Protein AF-A0A3C0S5M2-F1 (afdb_monomer)

Sequence (130 aa):
NWQNYKLGFEFAFPLFIRAERGKLKEVRIKQDQLRFEQVATERNIYNDVVKKYNDLNAYSKQIELQSINISNQELLLKGELNKFELGESTLFVVNSRENKLIEMRIKQEKLFTDYRKALAELYYKAGTKF

Mean predicted aligned error: 8.75 Å

Nearest PDB structures (foldseek):
  4tko-assembly1_B  TM=6.651E-01  e=6.496E-01  Aquifex aeolicus VF5
  5c22-assembly3_C  TM=6.963E-01  e=1.790E+00  Escherichia coli
  5nen-assembly1_B  TM=6.656E-01  e=2.306E+00  Serratia marcescens
  5c22-assembly4_D  TM=6.510E-01  e=2.164E+00  Escherichia coli
  5c21-assembly1_A  TM=6.981E-01  e=3.827E+00  Escherichia coli

Foldseek 3Di:
DDDDDDDDDDDDDDPDCPVVVVVVVVVVVVVVVVVVVVVVVVVVLVVVLVVLVVVLVVLVVVLVVLVVVLVVLVVVLVVQVVCVVVVNHDPVVSVVSVVVSVVSVVVSVVSVVVSVVSVVVSCVSVVHDD

Structure (mmCIF, N/CA/C/O backbone):
data_AF-A0A3C0S5M2-F1
#
_entry.id   AF-A0A3C0S5M2-F1
#
loop_
_atom_site.group_PDB
_atom_site.id
_atom_site.type_symbol
_atom_site.label_atom_id
_atom_site.label_alt_id
_atom_site.label_comp_id
_atom_site.label_asym_id
_atom_site.label_entity_id
_atom_site.label_seq_id
_atom_site.pdbx_PDB_ins_code
_atom_site.Cartn_x
_atom_site.Cartn_y
_atom_site.Cartn_z
_atom_site.occupancy
_atom_site.B_iso_or_equiv
_atom_site.auth_seq_id
_atom_site.auth_comp_id
_atom_site.auth_asym_id
_atom_site.auth_atom_id
_atom_site.pdbx_PDB_model_num
ATOM 1 N N . ASN A 1 1 ? 26.621 35.606 -79.011 1.00 42.66 1 ASN A N 1
ATOM 2 C CA . ASN A 1 1 ? 26.504 35.240 -77.582 1.00 42.66 1 ASN A CA 1
ATOM 3 C C . ASN A 1 1 ? 26.485 33.732 -77.431 1.00 42.66 1 ASN A C 1
ATOM 5 O O . ASN A 1 1 ? 25.432 33.137 -77.601 1.00 42.66 1 ASN A O 1
ATOM 9 N N . TRP A 1 2 ? 27.639 33.109 -77.187 1.00 45.56 2 TRP A N 1
ATOM 10 C CA . TRP A 1 2 ? 27.726 31.672 -76.903 1.00 45.56 2 TRP A CA 1
ATOM 11 C C . TRP A 1 2 ? 27.803 31.473 -75.387 1.00 45.56 2 TRP A C 1
ATOM 13 O O . TRP A 1 2 ? 28.645 32.068 -74.719 1.00 45.56 2 TRP A O 1
ATOM 23 N N . GLN A 1 3 ? 26.856 30.705 -74.852 1.00 58.25 3 GLN A N 1
ATOM 24 C CA . GLN A 1 3 ? 26.730 30.389 -73.432 1.00 58.25 3 GLN A CA 1
ATOM 25 C C . GLN A 1 3 ? 27.716 29.277 -73.058 1.00 58.25 3 GLN A C 1
ATOM 27 O O . GLN A 1 3 ? 27.640 28.173 -73.588 1.00 58.25 3 GLN A O 1
ATOM 32 N N . ASN A 1 4 ? 28.613 29.561 -72.115 1.00 55.12 4 ASN A N 1
ATOM 33 C CA . ASN A 1 4 ? 29.467 28.558 -71.486 1.00 55.12 4 ASN A CA 1
ATOM 34 C C . ASN A 1 4 ? 28.726 27.940 -70.296 1.00 55.12 4 ASN A C 1
ATOM 36 O O . ASN A 1 4 ? 28.581 28.589 -69.263 1.00 55.12 4 ASN A O 1
ATOM 40 N N . TYR A 1 5 ? 28.293 26.687 -70.424 1.00 62.97 5 TYR A N 1
ATOM 41 C CA . TYR A 1 5 ? 27.826 25.888 -69.292 1.00 62.97 5 TYR A CA 1
ATOM 42 C C . TYR A 1 5 ? 28.847 24.795 -68.991 1.00 62.97 5 TYR A 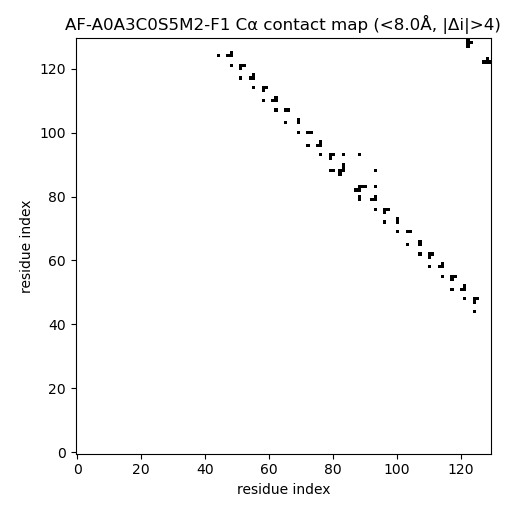C 1
ATOM 44 O O . TYR A 1 5 ? 29.158 23.970 -69.848 1.00 62.97 5 TYR A O 1
ATOM 52 N N . LYS A 1 6 ? 29.373 24.796 -67.764 1.00 64.00 6 LYS A N 1
ATOM 53 C CA . LYS A 1 6 ? 30.295 23.775 -67.268 1.00 64.00 6 LYS A CA 1
ATOM 54 C C . LYS A 1 6 ? 29.614 23.037 -66.121 1.00 64.00 6 LYS A C 1
ATOM 56 O O . LYS A 1 6 ? 29.450 23.588 -65.039 1.00 64.00 6 LYS A O 1
ATOM 61 N N . LEU A 1 7 ? 29.201 21.803 -66.384 1.00 67.00 7 LEU A N 1
ATOM 62 C CA . LEU A 1 7 ? 28.735 20.856 -65.375 1.00 67.00 7 LEU A CA 1
ATOM 63 C C . LEU A 1 7 ? 29.908 19.940 -65.018 1.00 67.00 7 LEU A C 1
ATOM 65 O O . LEU A 1 7 ? 30.517 19.342 -65.903 1.00 67.00 7 LEU A O 1
ATOM 69 N N . GLY A 1 8 ? 30.246 19.872 -63.733 1.00 73.75 8 GLY A N 1
ATOM 70 C CA . GLY A 1 8 ? 31.240 18.952 -63.184 1.00 73.75 8 GLY A CA 1
ATOM 71 C C . GLY A 1 8 ? 30.580 18.013 -62.179 1.00 73.75 8 GLY A C 1
ATOM 72 O O . GLY A 1 8 ? 29.707 18.441 -61.428 1.00 73.75 8 GLY A O 1
ATOM 73 N N . PHE A 1 9 ? 30.986 16.745 -62.178 1.00 75.12 9 PHE A N 1
ATOM 74 C CA . PHE A 1 9 ? 30.589 15.754 -61.179 1.00 75.12 9 PHE A CA 1
ATOM 75 C C . PHE A 1 9 ? 31.837 15.330 -60.404 1.00 75.12 9 PHE A C 1
ATOM 77 O O . PHE A 1 9 ? 32.825 14.919 -61.012 1.00 75.12 9 PHE A O 1
ATOM 84 N N . GLU A 1 10 ? 31.799 15.438 -59.078 1.00 74.69 10 GLU A N 1
ATOM 85 C CA . GLU A 1 10 ? 32.869 14.969 -58.197 1.00 74.69 10 GLU A CA 1
ATOM 86 C C . GLU A 1 10 ? 32.449 13.650 -57.544 1.00 74.69 10 GLU A C 1
ATOM 88 O O . GLU A 1 10 ? 31.407 13.559 -56.895 1.00 74.69 10 GLU A O 1
ATOM 93 N N . PHE A 1 11 ? 33.268 12.614 -57.728 1.00 72.56 11 PHE A N 1
ATOM 94 C CA . PHE A 1 11 ? 33.076 11.298 -57.128 1.00 72.56 11 PHE A CA 1
ATOM 95 C C . PHE A 1 11 ? 34.186 11.037 -56.111 1.00 72.56 11 PHE A C 1
ATOM 97 O O . PHE A 1 11 ? 35.365 11.030 -56.461 1.00 72.56 11 PHE A O 1
ATOM 104 N N . ALA A 1 12 ? 33.807 10.787 -54.859 1.00 76.50 12 ALA A N 1
ATOM 105 C CA . ALA A 1 12 ? 34.728 10.425 -53.791 1.00 76.50 12 ALA A CA 1
ATOM 106 C C . ALA A 1 12 ? 34.363 9.043 -53.235 1.00 76.50 12 ALA A C 1
ATOM 108 O O . ALA A 1 12 ? 33.257 8.840 -52.733 1.00 76.50 12 ALA A O 1
ATOM 109 N N . PHE A 1 13 ? 35.305 8.099 -53.297 1.00 75.19 13 PHE A N 1
ATOM 110 C CA . PHE A 1 13 ? 35.167 6.772 -52.700 1.00 75.19 13 PHE A CA 1
ATOM 111 C C . PHE A 1 13 ? 36.356 6.483 -51.774 1.00 75.19 13 PHE A C 1
ATOM 113 O O . PHE A 1 13 ? 37.504 6.529 -52.221 1.00 75.19 13 PHE A O 1
ATOM 120 N N . PRO A 1 14 ? 36.125 6.189 -50.485 1.00 72.62 14 PRO A N 1
ATOM 121 C CA . PRO A 1 14 ? 37.209 5.912 -49.555 1.00 72.62 14 PRO A CA 1
ATOM 122 C C . PRO A 1 14 ? 37.808 4.520 -49.806 1.00 72.62 14 PRO A C 1
ATOM 124 O O . PRO A 1 14 ? 37.108 3.511 -49.777 1.00 72.62 14 PRO A O 1
ATOM 127 N N . LEU A 1 15 ? 39.133 4.450 -49.972 1.00 70.31 1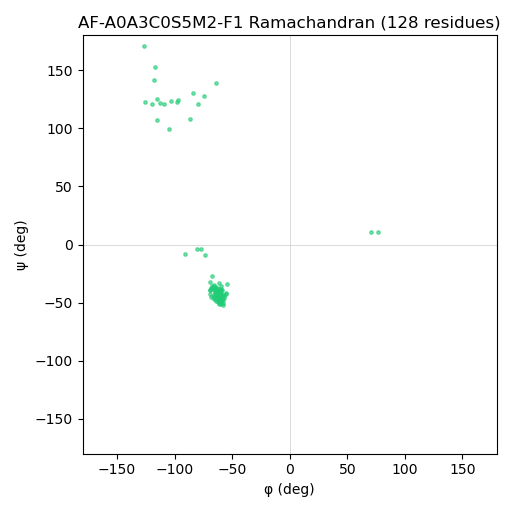5 LEU A N 1
ATOM 128 C CA . LEU A 1 15 ? 39.864 3.186 -50.160 1.00 70.31 15 LEU A CA 1
ATOM 129 C C . LEU A 1 15 ? 39.850 2.291 -48.903 1.00 70.31 15 LEU A C 1
ATOM 131 O O . LEU A 1 15 ? 39.908 1.067 -49.005 1.00 70.31 15 LEU A O 1
ATOM 135 N N . PHE A 1 16 ? 39.733 2.882 -47.707 1.00 77.31 16 PHE A N 1
ATOM 136 C CA . PHE A 1 16 ? 39.683 2.149 -46.438 1.00 77.31 16 PHE A CA 1
ATOM 137 C C . PHE A 1 16 ? 38.269 2.110 -45.851 1.00 77.31 16 PHE A C 1
ATOM 139 O O . PHE A 1 16 ? 37.841 3.002 -45.125 1.00 77.31 16 PHE A O 1
ATOM 146 N N . ILE A 1 17 ? 37.571 0.998 -46.061 1.00 79.62 17 ILE A N 1
ATOM 147 C CA . ILE A 1 17 ? 36.210 0.769 -45.544 1.00 79.62 17 ILE A CA 1
ATOM 148 C C . ILE A 1 17 ? 36.149 0.413 -44.045 1.00 79.62 17 ILE A C 1
ATOM 150 O O . ILE A 1 17 ? 35.063 0.243 -43.492 1.00 79.62 17 ILE A O 1
ATOM 154 N N . ARG A 1 18 ? 37.294 0.255 -43.361 1.00 85.62 18 ARG A N 1
ATOM 155 C CA . ARG A 1 18 ? 37.340 -0.219 -41.961 1.00 85.62 18 ARG A CA 1
ATOM 156 C C . ARG A 1 18 ? 36.685 0.748 -40.970 1.00 85.62 18 ARG A C 1
ATOM 158 O O . ARG A 1 18 ? 36.040 0.290 -40.033 1.00 85.62 18 ARG A O 1
ATOM 165 N N . ALA A 1 19 ? 36.824 2.057 -41.189 1.00 83.88 19 ALA A N 1
ATOM 166 C CA . ALA A 1 19 ? 36.219 3.079 -40.337 1.00 83.88 19 ALA A CA 1
ATOM 167 C C . ALA A 1 19 ? 34.689 3.077 -40.475 1.00 83.88 19 ALA A C 1
ATOM 169 O O . ALA A 1 19 ? 33.981 3.030 -39.473 1.00 83.88 19 ALA A O 1
ATOM 170 N N . GLU A 1 20 ? 34.184 3.010 -41.709 1.00 85.00 20 GLU A N 1
ATOM 171 C CA . GLU A 1 20 ? 32.744 2.945 -41.987 1.00 85.00 20 GLU A CA 1
ATOM 172 C C . GLU A 1 20 ? 32.113 1.637 -41.482 1.00 85.00 20 GLU A C 1
ATOM 174 O O . GLU A 1 20 ? 31.024 1.652 -40.913 1.00 85.00 20 GLU A O 1
ATOM 179 N N . ARG A 1 21 ? 32.825 0.502 -41.565 1.00 88.50 21 ARG A N 1
ATOM 180 C CA . ARG A 1 21 ? 32.390 -0.760 -40.933 1.00 88.50 21 ARG A CA 1
ATOM 181 C C . ARG A 1 21 ? 32.336 -0.664 -39.405 1.00 88.50 21 ARG A C 1
ATOM 183 O O . ARG A 1 21 ? 31.424 -1.223 -38.799 1.00 88.50 21 ARG A O 1
ATOM 190 N N . GLY A 1 22 ? 33.293 0.034 -38.789 1.00 90.06 22 GLY A N 1
ATOM 191 C CA . GLY A 1 22 ? 33.298 0.315 -37.351 1.00 90.06 22 GLY A CA 1
ATOM 192 C C . GLY A 1 22 ? 32.091 1.152 -36.928 1.00 90.06 22 GLY A C 1
ATOM 193 O O . GLY A 1 22 ? 31.350 0.736 -36.039 1.00 90.06 22 GLY A O 1
ATOM 194 N N . LYS A 1 23 ? 31.834 2.260 -37.635 1.00 90.50 23 LYS A N 1
ATOM 195 C CA . LYS A 1 23 ? 30.656 3.117 -37.420 1.00 90.50 23 LYS A CA 1
ATOM 196 C C . LYS A 1 23 ? 29.346 2.349 -37.593 1.00 90.50 23 LYS A C 1
ATOM 198 O O . LYS A 1 23 ? 28.461 2.452 -36.753 1.00 90.50 23 LYS A O 1
ATOM 203 N N . LEU A 1 24 ? 29.226 1.524 -38.637 1.00 92.19 24 LEU A N 1
ATOM 204 C CA . LEU A 1 24 ? 28.034 0.698 -38.852 1.00 92.19 24 LEU A CA 1
ATOM 205 C C . LEU A 1 24 ? 27.800 -0.283 -37.693 1.00 92.19 24 LEU A C 1
ATOM 207 O O . LEU A 1 24 ? 26.663 -0.466 -37.260 1.00 92.19 24 LEU A O 1
ATOM 211 N N . LYS A 1 25 ? 28.867 -0.906 -37.173 1.00 93.56 25 LYS A N 1
ATOM 212 C CA . LYS A 1 25 ? 28.775 -1.800 -36.011 1.00 93.56 25 LYS A CA 1
ATOM 213 C C . LYS A 1 25 ? 28.353 -1.042 -34.752 1.00 93.56 25 LYS A C 1
ATOM 215 O O . LYS A 1 25 ? 27.520 -1.546 -34.009 1.00 93.56 25 LYS A O 1
ATOM 220 N N . GLU A 1 26 ? 28.887 0.156 -34.533 1.00 94.75 26 GLU A N 1
ATOM 221 C CA . GLU A 1 26 ? 28.499 1.022 -33.415 1.00 94.75 26 GLU A CA 1
ATOM 222 C C . GLU A 1 26 ? 27.015 1.404 -33.484 1.00 94.75 26 GLU A C 1
ATOM 224 O O . GLU A 1 26 ? 26.295 1.255 -32.498 1.00 94.75 26 GLU A O 1
ATOM 229 N N . VAL A 1 27 ? 26.532 1.826 -34.657 1.00 95.25 27 VAL A N 1
ATOM 230 C CA . VAL A 1 27 ? 25.112 2.144 -34.873 1.00 95.25 27 VAL A CA 1
ATOM 231 C C . VAL A 1 27 ? 24.233 0.925 -34.606 1.00 95.25 27 VAL A C 1
ATOM 233 O O . VAL A 1 27 ? 23.212 1.055 -33.938 1.00 95.25 27 VAL A O 1
ATOM 236 N N . ARG A 1 28 ? 24.638 -0.268 -35.061 1.00 96.19 28 ARG A N 1
ATOM 237 C CA . ARG A 1 28 ? 23.892 -1.506 -34.795 1.00 96.19 28 ARG A CA 1
ATOM 238 C C . ARG A 1 28 ? 23.817 -1.823 -33.298 1.00 96.19 28 ARG A C 1
ATOM 240 O O . ARG A 1 28 ? 22.740 -2.125 -32.807 1.00 96.19 28 ARG A O 1
ATOM 247 N N . ILE A 1 29 ? 24.925 -1.685 -32.567 1.00 97.12 29 ILE A N 1
ATOM 248 C CA . ILE A 1 29 ? 24.942 -1.883 -31.108 1.00 97.12 29 ILE A CA 1
ATOM 249 C C . ILE A 1 29 ? 24.018 -0.877 -30.413 1.00 97.12 29 ILE A C 1
ATOM 251 O O . ILE A 1 29 ? 23.255 -1.262 -29.534 1.00 97.12 29 ILE A O 1
ATOM 255 N N . LYS A 1 30 ? 24.037 0.395 -30.830 1.00 97.12 30 LYS A N 1
ATOM 256 C CA . LYS A 1 30 ? 23.127 1.422 -30.300 1.00 97.12 30 LYS A CA 1
ATOM 257 C C . LYS A 1 30 ? 21.658 1.092 -30.582 1.00 97.12 30 LYS A C 1
ATOM 259 O O . LYS A 1 30 ? 20.820 1.289 -29.710 1.00 97.12 30 LYS A O 1
ATOM 264 N N . GLN A 1 31 ? 21.340 0.568 -31.766 1.00 96.69 31 GLN A N 1
ATOM 265 C CA . GLN A 1 31 ? 19.983 0.116 -32.099 1.00 96.69 31 GLN A CA 1
ATOM 266 C C . GLN A 1 31 ? 19.535 -1.046 -31.206 1.00 96.69 31 GLN A C 1
ATOM 268 O O . GLN A 1 31 ? 18.430 -1.007 -30.667 1.00 96.69 31 GLN A O 1
ATOM 273 N N . ASP A 1 32 ? 20.396 -2.047 -31.011 1.00 97.50 32 ASP A N 1
ATOM 274 C CA . ASP A 1 32 ? 20.105 -3.176 -30.124 1.00 97.50 32 ASP A CA 1
ATOM 275 C C . ASP A 1 32 ? 19.928 -2.710 -28.670 1.00 97.50 32 ASP A C 1
ATOM 277 O O . ASP A 1 32 ? 18.994 -3.138 -27.993 1.00 97.50 32 ASP A O 1
ATOM 281 N N . GLN A 1 33 ? 20.768 -1.778 -28.208 1.00 97.44 33 GLN A N 1
ATOM 282 C CA . GLN A 1 33 ? 20.654 -1.180 -26.880 1.00 97.44 33 GLN A CA 1
ATOM 283 C C . GLN A 1 33 ? 19.313 -0.461 -26.694 1.00 97.44 33 GLN A C 1
ATOM 285 O O . GLN A 1 33 ? 18.607 -0.757 -25.734 1.00 97.44 33 GLN A O 1
ATOM 290 N N . LEU A 1 34 ? 18.921 0.413 -27.628 1.00 97.12 34 LEU A N 1
ATOM 291 C CA . LEU A 1 34 ? 17.628 1.106 -27.574 1.00 97.12 34 LEU A CA 1
ATOM 292 C C . LEU A 1 34 ? 16.454 0.120 -27.557 1.00 97.12 34 LEU A C 1
ATOM 294 O O . LEU A 1 34 ? 15.490 0.311 -26.818 1.00 97.12 34 LEU A O 1
ATOM 298 N N . ARG A 1 35 ? 16.546 -0.970 -28.327 1.00 97.31 35 ARG A N 1
ATOM 299 C CA . ARG A 1 35 ? 15.528 -2.025 -28.326 1.00 97.31 35 ARG A CA 1
ATOM 300 C C . ARG A 1 35 ? 15.425 -2.710 -26.962 1.00 97.31 35 ARG A C 1
ATOM 302 O O . ARG A 1 35 ? 14.317 -2.948 -26.485 1.00 97.31 35 ARG A O 1
ATOM 309 N N . PHE A 1 36 ? 16.548 -3.037 -26.324 1.00 98.00 36 PHE A N 1
ATOM 310 C CA . PHE A 1 36 ? 16.531 -3.638 -24.989 1.00 98.00 36 PHE A CA 1
ATOM 311 C C . PHE A 1 36 ? 16.047 -2.660 -23.914 1.00 98.00 36 PHE A C 1
ATOM 313 O O . PHE A 1 36 ? 15.284 -3.064 -23.038 1.00 98.00 36 PHE A O 1
ATOM 320 N N . GLU A 1 37 ? 16.425 -1.384 -24.000 1.00 97.56 37 GLU A N 1
ATOM 321 C CA . GLU A 1 37 ? 15.936 -0.324 -23.109 1.00 97.56 37 GLU A CA 1
ATOM 322 C C . GLU A 1 37 ? 14.420 -0.133 -23.233 1.00 97.56 37 GLU A C 1
ATOM 324 O O . GLU A 1 37 ? 13.731 -0.000 -22.217 1.00 97.56 37 GLU A O 1
ATOM 329 N N . GLN A 1 38 ? 13.879 -0.205 -24.452 1.00 97.00 38 GLN A N 1
ATOM 330 C CA . GLN A 1 38 ? 12.439 -0.170 -24.684 1.00 97.00 38 GLN A CA 1
ATOM 331 C C . GLN A 1 38 ? 11.740 -1.359 -24.009 1.00 97.00 38 GLN A C 1
ATOM 333 O O . GLN A 1 38 ? 10.820 -1.157 -23.218 1.00 97.00 38 GLN A O 1
ATOM 338 N N . VAL A 1 39 ? 12.211 -2.589 -24.246 1.00 97.56 39 VAL A N 1
ATOM 339 C CA . VAL A 1 39 ? 11.631 -3.803 -23.636 1.00 97.56 39 VAL A CA 1
ATOM 340 C C . VAL A 1 39 ? 11.709 -3.758 -22.105 1.00 97.56 39 VAL A C 1
ATOM 342 O O . VAL A 1 39 ? 10.765 -4.150 -21.414 1.00 97.56 39 VAL A O 1
ATOM 345 N N . ALA A 1 40 ? 12.821 -3.269 -21.552 1.00 97.50 40 ALA A N 1
ATOM 346 C CA . ALA A 1 40 ? 12.978 -3.103 -20.111 1.00 97.50 40 ALA A CA 1
ATOM 347 C C . ALA A 1 40 ? 11.985 -2.074 -19.553 1.00 97.50 40 ALA A C 1
ATOM 349 O O . ALA A 1 40 ? 11.340 -2.330 -18.536 1.00 97.50 40 ALA A O 1
ATOM 350 N N . THR A 1 41 ? 11.820 -0.941 -20.238 1.00 95.56 41 THR A N 1
ATOM 351 C CA . THR A 1 41 ? 10.861 0.108 -19.865 1.00 95.56 41 THR A CA 1
ATOM 352 C C . THR A 1 41 ? 9.425 -0.409 -19.886 1.00 95.56 41 THR A C 1
ATOM 354 O O . THR A 1 41 ? 8.707 -0.242 -18.902 1.00 95.56 41 THR A O 1
ATOM 357 N N . GLU A 1 42 ? 9.022 -1.105 -20.950 1.00 94.38 42 GLU A N 1
ATOM 358 C CA . GLU A 1 42 ? 7.691 -1.713 -21.069 1.00 94.38 42 GLU A CA 1
ATOM 359 C C . GLU A 1 42 ? 7.408 -2.685 -19.915 1.00 94.38 42 GLU A C 1
ATOM 361 O O . GLU A 1 42 ? 6.350 -2.633 -19.281 1.00 94.38 42 GLU A O 1
ATOM 366 N N . ARG A 1 43 ? 8.385 -3.533 -19.572 1.00 95.50 43 ARG A N 1
ATOM 367 C CA . ARG A 1 43 ? 8.248 -4.481 -18.462 1.00 95.50 43 ARG A CA 1
ATOM 368 C C . ARG A 1 43 ? 8.196 -3.794 -17.101 1.00 95.50 43 ARG A C 1
ATOM 370 O O . ARG A 1 43 ? 7.447 -4.237 -16.231 1.00 95.50 43 ARG A O 1
ATOM 377 N N . ASN A 1 44 ? 8.963 -2.724 -16.910 1.00 94.81 44 ASN A N 1
ATOM 378 C CA . ASN A 1 44 ? 8.921 -1.934 -15.682 1.00 94.81 44 ASN A CA 1
ATOM 379 C C . ASN A 1 44 ? 7.550 -1.282 -15.493 1.00 94.81 44 ASN A C 1
ATOM 381 O O . ASN A 1 44 ? 6.987 -1.388 -14.408 1.00 94.81 44 ASN A O 1
ATOM 385 N N . ILE A 1 45 ? 6.978 -0.699 -16.552 1.00 91.88 45 ILE A N 1
ATOM 386 C CA . ILE A 1 45 ? 5.626 -0.122 -16.522 1.00 91.88 45 ILE A CA 1
ATOM 387 C C . ILE A 1 45 ? 4.595 -1.195 -16.159 1.00 91.88 45 ILE A C 1
ATOM 389 O O . ILE A 1 45 ? 3.792 -0.995 -15.248 1.00 91.88 45 ILE A O 1
ATOM 393 N N . TYR A 1 46 ? 4.644 -2.356 -16.818 1.00 93.00 46 TYR A N 1
ATOM 394 C CA . TYR A 1 46 ? 3.728 -3.461 -16.530 1.00 93.00 46 TYR A CA 1
ATOM 395 C C . TYR A 1 46 ? 3.813 -3.917 -15.067 1.00 93.00 46 TYR A C 1
ATOM 397 O O . TYR A 1 46 ? 2.798 -3.999 -14.372 1.00 93.00 46 TYR A O 1
ATOM 405 N N . ASN A 1 47 ? 5.028 -4.168 -14.574 1.00 94.12 47 ASN A N 1
ATOM 406 C CA . ASN A 1 47 ? 5.249 -4.587 -13.192 1.00 94.12 47 ASN A CA 1
ATOM 407 C C . ASN A 1 47 ? 4.752 -3.538 -12.191 1.00 94.12 47 ASN A C 1
ATOM 409 O O . ASN A 1 47 ? 4.170 -3.894 -11.167 1.00 94.12 47 ASN A O 1
ATOM 413 N N . ASP A 1 48 ? 4.955 -2.256 -12.487 1.00 91.50 48 ASP A N 1
ATOM 414 C CA . ASP A 1 48 ? 4.514 -1.153 -11.641 1.00 91.50 48 ASP A CA 1
ATOM 415 C C . ASP A 1 48 ? 2.990 -1.073 -11.527 1.00 91.50 48 ASP A C 1
ATOM 417 O O . ASP A 1 48 ? 2.471 -0.883 -10.424 1.00 91.50 48 ASP A O 1
ATOM 421 N N . VAL A 1 49 ? 2.271 -1.244 -12.640 1.00 91.38 49 VAL A N 1
ATOM 422 C CA . VAL A 1 49 ? 0.800 -1.269 -12.658 1.00 91.38 49 VAL A CA 1
ATOM 423 C C . VAL A 1 49 ? 0.284 -2.470 -11.866 1.00 91.38 49 VAL A C 1
ATOM 425 O O . VAL A 1 49 ? -0.555 -2.306 -10.979 1.00 91.38 49 VAL A O 1
ATOM 428 N N . VAL A 1 50 ? 0.830 -3.667 -12.113 1.00 92.88 50 VAL A N 1
ATOM 429 C CA . VAL A 1 50 ? 0.440 -4.891 -11.390 1.00 92.88 50 VAL A CA 1
ATOM 430 C C . VAL A 1 50 ? 0.708 -4.759 -9.891 1.00 92.88 50 VAL A C 1
ATOM 432 O O . VAL A 1 50 ? -0.137 -5.123 -9.073 1.00 92.88 50 VAL A O 1
ATOM 435 N N . LYS A 1 51 ? 1.857 -4.195 -9.507 1.00 92.44 51 LYS A N 1
ATOM 436 C CA . LYS A 1 51 ? 2.192 -3.944 -8.103 1.00 92.44 51 LYS A CA 1
ATOM 437 C C . LYS A 1 51 ? 1.168 -3.021 -7.443 1.00 92.44 51 LYS A C 1
ATOM 439 O O . LYS A 1 51 ? 0.643 -3.367 -6.390 1.00 92.44 51 LYS A O 1
ATOM 444 N N . LYS A 1 52 ? 0.832 -1.891 -8.074 1.00 90.88 52 LYS A N 1
ATOM 445 C CA . LYS A 1 52 ? -0.150 -0.940 -7.527 1.00 90.88 52 LYS A CA 1
ATOM 446 C C . LYS A 1 52 ? -1.562 -1.514 -7.449 1.00 90.88 52 LYS A C 1
ATOM 448 O O . LYS A 1 52 ? -2.275 -1.248 -6.486 1.00 90.88 52 LYS A O 1
ATOM 453 N N . TYR A 1 53 ? -1.946 -2.348 -8.410 1.00 91.50 53 TYR A N 1
ATOM 454 C CA . TYR A 1 53 ? -3.204 -3.087 -8.350 1.00 91.50 53 TYR A CA 1
ATOM 455 C C . TYR A 1 53 ? -3.246 -4.070 -7.165 1.00 91.50 53 TYR A C 1
ATOM 457 O O . TYR A 1 53 ? -4.244 -4.148 -6.446 1.00 91.50 53 TYR A O 1
ATOM 465 N N . ASN A 1 54 ? -2.147 -4.783 -6.908 1.00 92.88 54 ASN A N 1
ATOM 466 C CA . ASN A 1 54 ? -2.045 -5.675 -5.753 1.00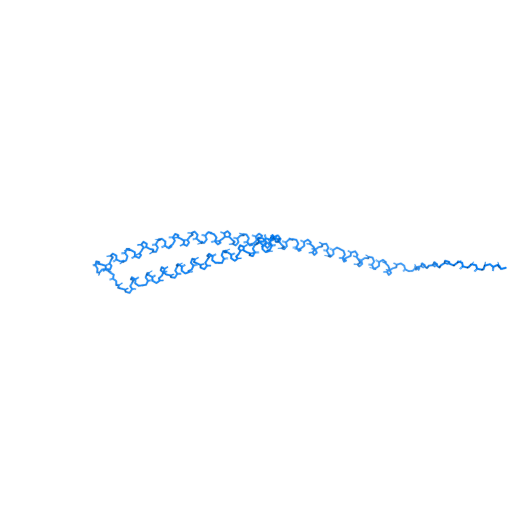 92.88 54 ASN A CA 1
ATOM 467 C C . ASN A 1 54 ? -2.108 -4.909 -4.425 1.00 92.88 54 ASN A C 1
ATOM 469 O O . ASN A 1 54 ? -2.797 -5.357 -3.506 1.00 92.88 54 ASN A O 1
ATOM 473 N N . ASP A 1 55 ? -1.449 -3.749 -4.340 1.00 90.62 55 ASP A N 1
ATOM 474 C CA . ASP A 1 55 ? -1.517 -2.867 -3.169 1.00 90.62 55 ASP A CA 1
ATOM 475 C C . ASP A 1 55 ? -2.973 -2.437 -2.896 1.00 90.62 55 ASP A C 1
ATOM 477 O O . ASP A 1 55 ? -3.450 -2.536 -1.766 1.00 90.62 55 ASP A O 1
ATOM 481 N N . LEU A 1 56 ? -3.727 -2.049 -3.933 1.00 93.31 56 LEU A N 1
ATOM 482 C CA . LEU A 1 56 ? -5.153 -1.706 -3.826 1.00 93.31 56 LEU A CA 1
ATOM 483 C C . LEU A 1 56 ? -6.010 -2.852 -3.288 1.00 93.31 56 LEU A C 1
ATOM 485 O O . LEU A 1 56 ? -6.827 -2.650 -2.387 1.00 93.31 56 LEU A O 1
ATOM 489 N N . ASN A 1 57 ? -5.810 -4.062 -3.808 1.00 94.69 57 ASN A N 1
ATOM 490 C CA . ASN A 1 57 ? -6.520 -5.242 -3.324 1.00 94.69 57 ASN A CA 1
ATOM 491 C C . ASN A 1 57 ? -6.176 -5.541 -1.852 1.00 94.69 57 ASN A C 1
ATOM 493 O O . ASN A 1 57 ? -7.050 -5.891 -1.058 1.00 94.69 57 ASN A O 1
ATOM 497 N N . ALA A 1 58 ? -4.911 -5.363 -1.459 1.00 93.88 58 ALA A N 1
ATOM 498 C CA . ALA A 1 58 ? -4.487 -5.513 -0.070 1.00 93.88 58 ALA A CA 1
ATOM 499 C C . ALA A 1 58 ? -5.160 -4.479 0.847 1.00 93.88 58 ALA A C 1
ATOM 501 O O . ALA A 1 58 ? -5.656 -4.852 1.912 1.00 93.88 58 ALA A O 1
ATOM 502 N N . TYR A 1 59 ? -5.249 -3.213 0.427 1.00 94.81 59 TYR A N 1
ATOM 503 C CA . TYR A 1 59 ? -5.975 -2.179 1.168 1.00 94.81 59 TYR A CA 1
ATOM 504 C C . TYR A 1 59 ? -7.462 -2.509 1.322 1.00 94.81 59 TYR A C 1
ATOM 506 O O . TYR A 1 59 ? -7.988 -2.395 2.426 1.00 94.81 59 TYR A O 1
ATOM 514 N N . SER A 1 60 ? -8.128 -2.984 0.263 1.00 94.38 60 SER A N 1
ATOM 515 C CA . SER A 1 60 ? -9.540 -3.388 0.333 1.00 94.38 60 SER A CA 1
ATOM 516 C C . SER A 1 60 ? -9.772 -4.461 1.403 1.00 94.38 60 SER A C 1
ATOM 518 O O . SER A 1 60 ? -10.668 -4.327 2.235 1.00 94.38 60 SER A O 1
ATOM 520 N N . LYS A 1 61 ? -8.919 -5.493 1.440 1.00 96.06 61 LYS A N 1
ATOM 521 C CA . LYS A 1 61 ? -8.991 -6.557 2.457 1.00 96.06 61 LYS A CA 1
ATOM 522 C C . LYS A 1 61 ? -8.711 -6.035 3.866 1.00 96.06 61 LYS A C 1
ATOM 524 O O . LYS A 1 61 ? -9.355 -6.453 4.824 1.00 96.06 61 LYS A O 1
ATOM 529 N N . GLN A 1 62 ? -7.757 -5.114 4.013 1.00 94.88 62 GLN A N 1
ATOM 530 C CA . GLN A 1 62 ? -7.464 -4.495 5.309 1.00 94.88 62 GLN A CA 1
ATOM 531 C C . GLN A 1 62 ? -8.639 -3.663 5.827 1.00 94.88 62 GLN A C 1
ATOM 533 O O . GLN A 1 62 ? -8.908 -3.694 7.025 1.00 94.88 62 GLN A O 1
ATOM 538 N N . ILE A 1 63 ? -9.346 -2.948 4.949 1.00 96.31 63 ILE A N 1
ATOM 539 C CA . ILE A 1 63 ? -10.534 -2.165 5.311 1.00 96.31 63 ILE A CA 1
ATOM 540 C C . ILE A 1 63 ? -11.650 -3.086 5.819 1.00 96.31 63 ILE A C 1
ATOM 542 O O . ILE A 1 63 ? -12.240 -2.805 6.863 1.00 96.31 63 ILE A O 1
ATOM 546 N N . GLU A 1 64 ? -11.904 -4.198 5.128 1.00 96.38 64 GLU A N 1
ATOM 547 C CA . GLU A 1 64 ? -12.902 -5.194 5.537 1.00 96.38 64 GLU A CA 1
ATOM 548 C C . GLU A 1 64 ? -12.577 -5.784 6.919 1.00 96.38 64 GLU A C 1
ATOM 550 O O . GLU A 1 64 ? -13.402 -5.736 7.836 1.00 96.38 64 GLU A O 1
ATOM 555 N N . LEU A 1 65 ? -11.338 -6.249 7.113 1.00 96.56 65 LEU A N 1
ATOM 556 C CA . LEU A 1 65 ? -10.872 -6.773 8.400 1.00 96.56 65 LEU A CA 1
ATOM 557 C C . LEU A 1 65 ? -10.954 -5.724 9.516 1.00 96.56 65 LEU A C 1
ATOM 559 O O . LEU A 1 65 ? -11.340 -6.038 10.643 1.00 96.56 65 LEU A O 1
ATOM 563 N N . GLN A 1 66 ? -10.611 -4.470 9.217 1.00 96.00 66 GLN A N 1
ATOM 564 C CA . GLN A 1 66 ? -10.693 -3.377 10.182 1.00 96.00 66 GLN A CA 1
ATOM 565 C C . GLN A 1 66 ? -12.144 -3.098 10.591 1.00 96.00 66 GLN A C 1
ATOM 567 O O . GLN A 1 66 ? -12.394 -2.851 11.769 1.00 96.00 66 GLN A O 1
ATOM 572 N N . SER A 1 67 ? -13.095 -3.196 9.658 1.00 96.38 67 SER A N 1
ATOM 573 C CA . SER A 1 67 ? -14.526 -3.042 9.943 1.00 96.38 67 SER A CA 1
ATOM 574 C C . SER A 1 67 ? -15.025 -4.110 10.919 1.00 96.38 67 SER A C 1
ATOM 576 O O . SER A 1 67 ? -15.719 -3.794 11.885 1.00 96.38 67 SER A O 1
ATOM 578 N N . ILE A 1 68 ? -14.618 -5.367 10.715 1.00 97.25 68 ILE A N 1
ATOM 579 C CA . ILE A 1 68 ? -14.954 -6.477 11.620 1.00 97.25 68 ILE A CA 1
ATOM 580 C C . ILE A 1 68 ? -14.343 -6.236 13.007 1.00 97.25 68 ILE A C 1
ATOM 582 O O . ILE A 1 68 ? -15.024 -6.365 14.023 1.00 97.25 68 ILE A O 1
ATOM 586 N N . ASN A 1 69 ? -13.074 -5.828 13.063 1.00 96.12 69 ASN A N 1
ATOM 587 C CA . ASN A 1 69 ? -12.394 -5.552 14.328 1.00 96.12 69 ASN A CA 1
ATOM 588 C C . ASN A 1 69 ? -13.049 -4.408 15.112 1.00 96.12 69 ASN A C 1
ATOM 590 O O . ASN A 1 69 ? -13.147 -4.496 16.334 1.00 96.12 69 ASN A O 1
ATOM 594 N N . ILE A 1 70 ? -13.505 -3.353 14.432 1.00 97.50 70 ILE A N 1
ATOM 595 C CA . ILE A 1 70 ? -14.229 -2.242 15.065 1.00 97.50 70 ILE A CA 1
ATOM 596 C C . ILE A 1 70 ? -15.546 -2.736 15.664 1.00 97.50 70 ILE A C 1
ATOM 598 O O . ILE A 1 70 ? -15.799 -2.472 16.836 1.00 97.50 70 ILE A O 1
ATOM 602 N N . SER A 1 71 ? -16.328 -3.523 14.920 1.00 97.38 71 SER A N 1
ATOM 603 C CA . SER A 1 71 ? -17.582 -4.092 15.430 1.00 97.38 71 SER A CA 1
ATOM 604 C C . SER A 1 71 ? -17.357 -4.993 16.655 1.00 97.38 71 SER A C 1
ATOM 606 O O . SER A 1 71 ? -18.062 -4.886 17.659 1.00 97.38 71 SER A O 1
ATOM 608 N N . ASN A 1 72 ? -16.308 -5.820 16.631 1.00 97.06 72 ASN A N 1
ATOM 609 C CA . ASN A 1 72 ? -15.924 -6.641 17.782 1.00 97.06 72 ASN A CA 1
ATOM 610 C C . ASN A 1 72 ? -15.501 -5.784 18.988 1.00 97.0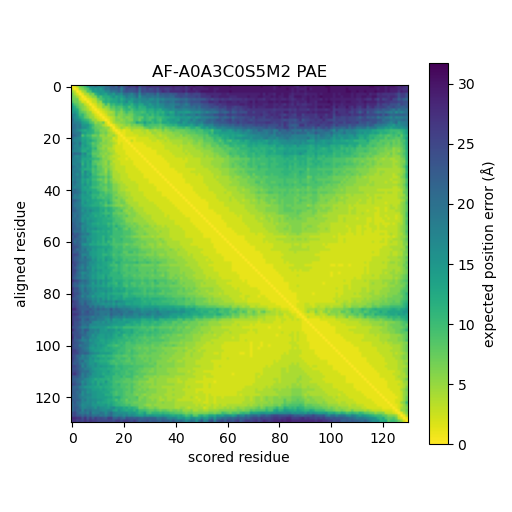6 72 ASN A C 1
ATOM 612 O O . ASN A 1 72 ? -15.859 -6.092 20.125 1.00 97.06 72 ASN A O 1
ATOM 616 N N . GLN A 1 73 ? -14.759 -4.697 18.762 1.00 96.56 73 GLN A N 1
ATOM 617 C CA . GLN A 1 73 ? -14.337 -3.784 19.825 1.00 96.56 73 GLN A CA 1
ATOM 618 C C . GLN A 1 73 ? -15.524 -3.025 20.438 1.00 96.56 73 GLN A C 1
ATOM 620 O O . GLN A 1 73 ? -15.546 -2.814 21.649 1.00 96.56 73 GLN A O 1
ATOM 625 N N . GLU A 1 74 ? -16.527 -2.658 19.639 1.00 97.00 74 GLU A N 1
ATOM 626 C CA . GLU A 1 74 ? -17.779 -2.062 20.123 1.00 97.00 74 GLU A CA 1
ATOM 627 C C . GLU A 1 74 ? -18.550 -3.028 21.026 1.00 97.00 74 GLU A C 1
ATOM 629 O O . GLU A 1 74 ? -19.018 -2.638 22.099 1.00 97.00 74 GLU A O 1
ATOM 634 N N . LEU A 1 75 ? -18.621 -4.307 20.644 1.00 96.88 75 LEU A N 1
ATOM 635 C CA . LEU A 1 75 ? -19.228 -5.344 21.477 1.00 96.88 75 LEU A CA 1
ATOM 636 C C . LEU A 1 75 ? -18.480 -5.511 22.808 1.00 96.88 75 LEU A C 1
ATOM 638 O O . LEU A 1 75 ? -19.109 -5.613 23.863 1.00 96.88 75 LEU A O 1
ATOM 642 N N . LEU A 1 76 ? -17.144 -5.496 22.776 1.00 94.81 76 LEU A N 1
ATOM 643 C CA . LEU A 1 76 ? -16.319 -5.562 23.983 1.00 94.81 76 LEU A CA 1
ATOM 644 C C . LEU A 1 76 ? -16.513 -4.341 24.885 1.00 94.81 76 LEU A C 1
ATOM 646 O O . LEU A 1 76 ? -16.610 -4.504 26.099 1.00 94.81 76 LEU A O 1
ATOM 650 N N . LEU A 1 77 ? -16.587 -3.135 24.314 1.00 96.25 77 LEU A N 1
ATOM 651 C CA . LEU A 1 77 ? -16.862 -1.913 25.069 1.00 96.25 77 LEU A CA 1
ATOM 652 C C . LEU A 1 77 ? -18.233 -1.992 25.747 1.00 96.25 77 LEU A C 1
ATOM 654 O O . LEU A 1 77 ? -18.339 -1.701 26.934 1.00 96.25 77 LEU A O 1
ATOM 658 N N . LYS A 1 78 ? -19.260 -2.466 25.034 1.00 96.56 78 LYS A N 1
ATOM 659 C CA . LYS A 1 78 ? -20.594 -2.682 25.606 1.00 96.56 78 LYS A CA 1
ATOM 660 C C . LYS A 1 78 ? -20.574 -3.683 26.765 1.00 96.56 78 LYS A C 1
ATOM 662 O O . LYS A 1 78 ? -21.193 -3.442 27.795 1.00 96.56 78 LYS A O 1
ATOM 667 N N . GLY A 1 79 ? -19.848 -4.792 26.621 1.00 96.06 79 GLY A N 1
ATOM 668 C CA . GLY A 1 79 ? -19.677 -5.765 27.704 1.00 96.06 79 GLY A CA 1
ATOM 669 C C . GLY A 1 79 ? -18.952 -5.178 28.919 1.00 96.06 79 GLY A C 1
ATOM 670 O O . GLY A 1 79 ? -19.312 -5.477 30.054 1.00 96.06 79 GLY A O 1
ATOM 671 N N . GLU A 1 80 ? -17.961 -4.317 28.689 1.00 95.94 80 GLU A N 1
ATOM 672 C CA . GLU A 1 80 ? -17.230 -3.629 29.755 1.00 95.94 80 GLU A CA 1
ATOM 673 C C . GLU A 1 80 ? -18.098 -2.595 30.483 1.00 95.94 80 GLU A C 1
ATOM 675 O O . GLU A 1 80 ? -18.038 -2.515 31.706 1.00 95.94 80 GLU A O 1
ATOM 680 N N . LEU A 1 81 ? -18.948 -1.862 29.756 1.00 96.06 81 LEU A N 1
ATOM 681 C CA . LEU A 1 81 ? -19.929 -0.942 30.340 1.00 96.06 81 LEU A CA 1
ATOM 682 C C . LEU A 1 81 ? -20.906 -1.681 31.261 1.00 96.06 81 LEU A C 1
ATOM 684 O O . LEU A 1 81 ? -21.095 -1.265 32.398 1.00 96.06 81 LEU A O 1
ATOM 688 N N . ASN A 1 82 ? -21.431 -2.831 30.828 1.00 96.31 82 ASN A N 1
ATOM 689 C CA . ASN A 1 82 ? -22.301 -3.653 31.672 1.00 96.31 82 ASN A CA 1
ATOM 690 C C . ASN A 1 82 ? -21.584 -4.119 32.955 1.00 96.31 82 ASN A C 1
ATOM 692 O O . ASN A 1 82 ? -22.162 -4.089 34.036 1.00 96.31 82 ASN A O 1
ATOM 696 N N . LYS A 1 83 ? -20.312 -4.534 32.862 1.00 95.88 83 LYS A N 1
ATOM 697 C CA . LYS A 1 83 ? -19.512 -4.905 34.046 1.00 95.88 83 LYS A CA 1
ATOM 698 C C . LYS A 1 83 ? -19.272 -3.720 34.973 1.00 95.88 83 LYS A C 1
ATOM 700 O O . LYS A 1 83 ? -19.278 -3.885 36.187 1.00 95.88 83 LYS A O 1
ATOM 705 N N . PHE A 1 84 ? -19.050 -2.535 34.411 1.00 95.88 84 PHE A N 1
ATOM 706 C CA . PHE A 1 84 ? -18.882 -1.309 35.182 1.00 95.88 84 PHE A CA 1
ATOM 707 C C . PHE A 1 84 ? -20.159 -0.951 35.954 1.00 95.88 84 PHE A C 1
ATOM 709 O O . PHE A 1 84 ? -20.075 -0.657 37.142 1.00 95.88 84 PHE A O 1
ATOM 716 N N . GLU A 1 85 ? -21.335 -1.067 35.327 1.00 94.62 85 GLU A N 1
ATOM 717 C CA . GLU A 1 85 ? -22.637 -0.865 35.986 1.00 94.62 85 GLU A CA 1
ATOM 718 C C . GLU A 1 85 ? -22.885 -1.858 37.132 1.00 94.62 85 GLU A C 1
ATOM 720 O O . GLU A 1 85 ? -23.490 -1.503 38.142 1.00 94.62 85 GLU A O 1
ATOM 725 N N . LEU A 1 86 ? -22.368 -3.084 37.010 1.00 96.06 86 LEU A N 1
ATOM 726 C CA . LEU A 1 86 ? -22.408 -4.111 38.056 1.00 96.06 86 LEU A CA 1
ATOM 727 C C . LEU A 1 86 ? -21.320 -3.938 39.136 1.00 96.06 86 LEU A C 1
ATOM 729 O O . LEU A 1 86 ? -21.288 -4.704 40.097 1.00 96.06 86 LEU A O 1
ATOM 733 N N . GLY A 1 87 ? -20.424 -2.955 38.997 1.00 94.12 87 GLY A N 1
ATOM 734 C CA . GLY A 1 87 ? -19.305 -2.723 39.918 1.00 94.12 87 GLY A CA 1
ATOM 735 C C . GLY A 1 87 ? -18.119 -3.684 39.752 1.00 94.12 87 GLY A C 1
ATOM 736 O O . GLY A 1 87 ? -17.214 -3.689 40.582 1.00 94.12 87 GLY A O 1
ATOM 737 N N . GLU A 1 88 ? -18.094 -4.485 38.684 1.00 92.62 88 GLU A N 1
ATOM 738 C CA . GLU A 1 88 ? -17.035 -5.461 38.377 1.00 92.62 88 GLU A CA 1
ATOM 739 C C . GLU A 1 88 ? -15.905 -4.890 37.502 1.00 92.62 88 GLU A C 1
ATOM 741 O O . GLU A 1 88 ? -14.888 -5.550 37.277 1.00 92.62 88 GLU A O 1
ATOM 746 N N . SER A 1 89 ? -16.072 -3.671 36.984 1.00 92.19 89 SER A N 1
ATOM 747 C CA . SER A 1 89 ? -15.064 -2.963 36.188 1.00 92.19 89 SER A CA 1
ATOM 748 C C . SER A 1 89 ? -14.777 -1.574 36.753 1.00 92.19 89 SER A C 1
ATOM 750 O O . SER A 1 89 ? -15.454 -1.084 37.653 1.00 92.19 89 SER A O 1
ATOM 752 N N . THR A 1 90 ? -13.750 -0.921 36.215 1.00 94.38 90 THR A N 1
ATOM 753 C CA . THR A 1 90 ? -13.343 0.427 36.616 1.00 94.38 90 THR A CA 1
ATOM 754 C C . THR A 1 90 ? -13.483 1.396 35.454 1.00 94.38 90 THR A C 1
ATOM 756 O O . THR A 1 90 ? -13.320 1.026 34.289 1.00 94.38 90 THR A O 1
ATOM 759 N N . LEU A 1 91 ? -13.691 2.673 35.779 1.00 93.06 91 LEU A N 1
ATOM 760 C CA . LEU A 1 91 ? -13.752 3.748 34.788 1.00 93.06 91 LEU A CA 1
ATOM 761 C C . LEU A 1 91 ? -12.497 3.784 33.897 1.00 93.06 91 LEU A C 1
ATOM 763 O O . LEU A 1 91 ? -12.581 4.069 32.707 1.00 93.06 91 LEU A O 1
ATOM 767 N N . PHE A 1 92 ? -11.330 3.443 34.453 1.00 95.75 92 PHE A N 1
ATOM 768 C CA . PHE A 1 92 ? -10.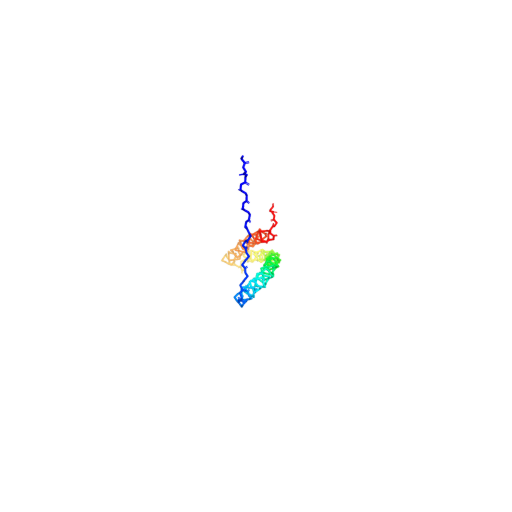082 3.363 33.696 1.00 95.75 92 PHE A CA 1
ATOM 769 C C . PHE A 1 92 ? -10.136 2.316 32.574 1.00 95.75 92 PHE A C 1
ATOM 771 O O . PHE A 1 92 ? -9.688 2.588 31.460 1.00 95.75 92 PHE A O 1
ATOM 778 N N . VAL A 1 93 ? -10.701 1.134 32.839 1.00 93.62 93 VAL A N 1
ATOM 779 C CA . VAL A 1 93 ? -10.793 0.054 31.844 1.00 93.62 93 VAL A CA 1
ATOM 780 C C . VAL A 1 93 ? -11.776 0.428 30.734 1.00 93.62 93 VAL A C 1
ATOM 782 O O . VAL A 1 93 ? -11.454 0.254 29.557 1.00 93.62 93 VAL A O 1
ATOM 785 N N . VAL A 1 94 ? -12.925 1.010 31.088 1.00 95.62 94 VAL A N 1
ATOM 786 C CA . VAL A 1 94 ? -13.903 1.531 30.118 1.00 95.62 94 VAL A CA 1
ATOM 787 C C . VAL A 1 94 ? -13.256 2.589 29.218 1.00 95.62 94 VAL A C 1
ATOM 789 O O . VAL A 1 94 ? -13.245 2.424 27.997 1.00 95.62 94 VAL A O 1
ATOM 792 N N . ASN A 1 95 ? -12.609 3.599 29.809 1.00 95.62 95 ASN A N 1
ATOM 793 C CA . ASN A 1 95 ? -11.910 4.652 29.065 1.00 95.62 95 ASN A CA 1
ATOM 794 C C . ASN A 1 95 ? -10.802 4.092 28.164 1.00 95.62 95 ASN A C 1
ATOM 796 O O . ASN A 1 95 ? -10.610 4.557 27.043 1.00 95.62 95 ASN A O 1
ATOM 800 N N . SER A 1 96 ? -10.064 3.078 28.626 1.00 95.81 96 SER A N 1
ATOM 801 C CA . SER A 1 96 ? -9.035 2.419 27.818 1.00 95.81 96 SER A CA 1
ATOM 802 C C . SER A 1 96 ? -9.632 1.749 26.575 1.00 95.81 96 SER A C 1
ATOM 804 O O . SER A 1 96 ? -9.091 1.893 25.474 1.00 95.81 96 SER A O 1
ATOM 806 N N . ARG A 1 97 ? -10.779 1.068 26.710 1.00 95.19 97 ARG A N 1
ATOM 807 C CA . ARG A 1 97 ? -11.474 0.445 25.572 1.00 95.19 97 ARG A CA 1
ATOM 808 C C . ARG A 1 97 ? -12.072 1.461 24.611 1.00 95.19 97 ARG A C 1
ATOM 810 O O . ARG A 1 97 ? -12.009 1.233 23.402 1.00 95.19 97 ARG A O 1
ATOM 817 N N . GLU A 1 98 ? -12.630 2.547 25.132 1.00 95.75 98 GLU A N 1
ATOM 818 C CA . GLU A 1 98 ? -13.192 3.630 24.328 1.00 95.75 98 GLU A CA 1
ATOM 819 C C . GLU A 1 98 ? -12.098 4.354 23.534 1.00 95.75 98 GLU A C 1
ATOM 821 O O . GLU A 1 98 ? -12.201 4.475 22.313 1.00 95.75 98 GLU A O 1
ATOM 826 N N . ASN A 1 99 ? -10.983 4.705 24.182 1.00 97.06 99 ASN A N 1
ATOM 827 C CA . ASN A 1 99 ? -9.805 5.244 23.499 1.00 97.06 99 ASN A CA 1
ATOM 828 C C . ASN A 1 99 ? -9.319 4.299 22.399 1.00 97.06 99 ASN A C 1
ATOM 830 O O . ASN A 1 99 ? -9.019 4.737 21.287 1.00 97.06 99 ASN A O 1
ATOM 834 N N . LYS A 1 100 ? -9.300 2.986 22.668 1.00 96.19 100 LYS A N 1
ATOM 835 C CA . LYS A 1 100 ? -8.882 2.015 21.658 1.00 96.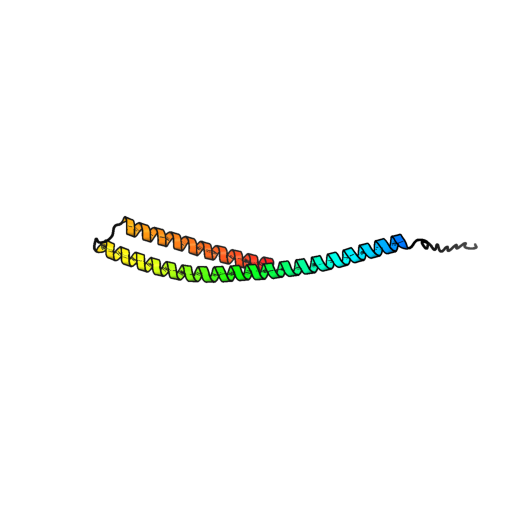19 100 LYS A CA 1
ATOM 836 C C . LYS A 1 100 ? -9.817 1.980 20.452 1.00 96.19 100 LYS A C 1
ATOM 838 O O . LYS A 1 100 ? -9.345 1.898 19.318 1.00 96.19 100 LYS A O 1
ATOM 843 N N . LEU A 1 10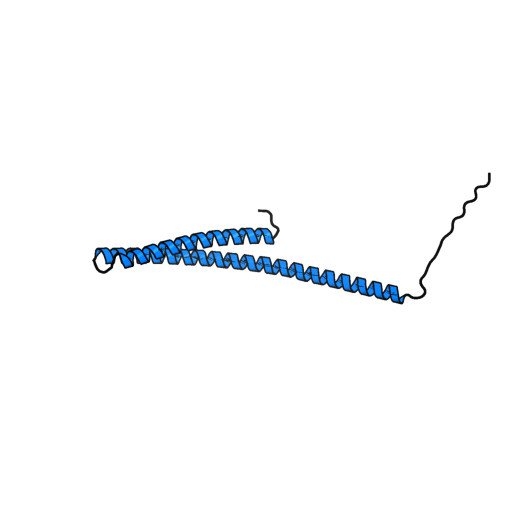1 ? -11.125 2.063 20.682 1.00 97.19 101 LEU A N 1
ATOM 844 C CA . LEU A 1 101 ? -12.122 2.137 19.618 1.00 97.19 101 LEU A CA 1
ATOM 845 C C . LEU A 1 101 ? -11.927 3.397 18.757 1.00 97.19 101 LEU A C 1
ATOM 847 O O . LEU A 1 101 ? -11.955 3.310 17.528 1.00 97.19 101 LEU A O 1
ATOM 851 N N . ILE A 1 102 ? -11.663 4.547 19.383 1.00 97.62 102 ILE A N 1
ATOM 852 C CA . ILE A 1 102 ? -11.388 5.809 18.682 1.00 97.62 102 ILE A CA 1
ATOM 853 C C . ILE A 1 102 ? -10.133 5.684 17.806 1.00 97.62 102 ILE A C 1
ATOM 855 O O . ILE A 1 102 ? -10.184 5.998 16.616 1.00 97.62 102 ILE A O 1
ATOM 859 N N . GLU A 1 103 ? -9.028 5.155 18.343 1.00 97.00 103 GLU A N 1
ATOM 860 C CA . GLU A 1 103 ? -7.805 4.896 17.566 1.00 97.00 103 GLU A CA 1
ATOM 861 C C . GLU A 1 103 ? -8.074 4.006 16.345 1.00 97.00 103 GLU A C 1
ATOM 863 O O . GLU A 1 103 ? -7.563 4.254 15.249 1.00 97.00 103 GLU A O 1
ATOM 868 N N . MET A 1 104 ? -8.878 2.956 16.525 1.00 96.88 104 MET A N 1
ATOM 869 C CA . MET A 1 104 ? -9.222 2.023 15.454 1.00 96.88 104 MET A CA 1
ATOM 870 C C . MET A 1 104 ? -10.035 2.691 14.345 1.00 96.88 104 MET A C 1
ATOM 872 O O . MET A 1 104 ? -9.773 2.415 13.171 1.00 96.88 104 MET A O 1
ATOM 876 N N . ARG A 1 105 ? -10.967 3.584 14.694 1.00 96.44 105 ARG A N 1
ATOM 877 C CA . ARG A 1 105 ? -11.743 4.375 13.726 1.00 96.44 105 ARG A CA 1
ATOM 878 C C . ARG A 1 105 ? -10.861 5.369 12.971 1.00 96.44 105 ARG A C 1
ATOM 880 O O . ARG A 1 105 ? -10.901 5.406 11.746 1.00 96.44 105 ARG A O 1
ATOM 887 N N . ILE A 1 106 ? -9.971 6.085 13.665 1.00 97.25 106 ILE A N 1
ATOM 888 C CA . ILE A 1 106 ? -8.990 6.983 13.023 1.00 97.25 106 ILE A CA 1
ATOM 889 C C . ILE A 1 106 ? -8.118 6.208 12.024 1.00 97.25 106 ILE A C 1
ATOM 891 O O . ILE A 1 106 ? -7.872 6.661 10.904 1.00 97.25 106 ILE A O 1
ATOM 895 N N . LYS A 1 107 ? -7.663 5.009 12.403 1.00 95.56 107 LYS A N 1
ATOM 896 C CA . LYS A 1 107 ? -6.870 4.150 11.517 1.00 95.56 107 LYS A CA 1
ATOM 897 C C . LYS A 1 107 ? -7.667 3.680 10.296 1.00 95.56 107 LYS A C 1
ATOM 899 O O . LYS A 1 107 ? -7.091 3.583 9.215 1.00 95.56 107 LYS A O 1
ATOM 904 N N . GLN A 1 108 ? -8.962 3.406 10.446 1.00 95.69 108 GLN A N 1
ATOM 905 C CA . GLN A 1 108 ? -9.836 3.032 9.334 1.00 95.69 108 GLN A CA 1
ATOM 906 C C . GLN A 1 108 ? -9.978 4.174 8.317 1.00 95.69 108 GLN A C 1
ATOM 908 O O . GLN A 1 108 ? -9.792 3.949 7.124 1.00 95.69 108 GLN A O 1
ATOM 913 N N . GLU A 1 109 ? -10.204 5.404 8.777 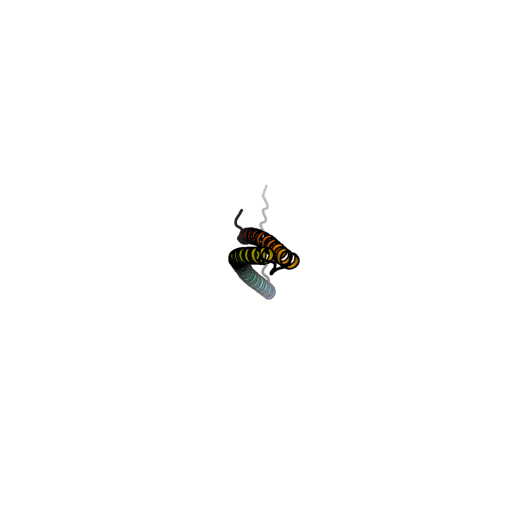1.00 95.25 109 GLU A N 1
ATOM 914 C CA . GLU A 1 109 ? -10.270 6.584 7.900 1.00 95.25 109 GLU A CA 1
ATOM 915 C C . GLU A 1 109 ? -8.954 6.827 7.150 1.00 95.25 109 GLU A C 1
ATOM 917 O O . GLU A 1 109 ? -8.930 7.144 5.953 1.00 95.25 109 GLU A O 1
ATOM 922 N N . LYS A 1 110 ? -7.826 6.599 7.830 1.00 95.62 110 LYS A N 1
ATOM 923 C CA . LYS A 1 110 ? -6.512 6.638 7.188 1.00 95.62 110 LYS A CA 1
ATOM 924 C C . LYS A 1 110 ? -6.388 5.579 6.088 1.00 95.62 110 LYS A C 1
ATOM 926 O O . LYS A 1 110 ? -5.937 5.913 4.996 1.00 95.62 110 LYS A O 1
ATOM 931 N N . LEU A 1 111 ? -6.834 4.343 6.331 1.00 95.06 111 LEU A N 1
ATOM 932 C CA . LEU A 1 111 ? -6.836 3.281 5.316 1.00 95.06 111 LEU A CA 1
ATOM 933 C C . LEU A 1 111 ? -7.701 3.643 4.102 1.00 95.06 111 LEU A C 1
ATOM 935 O O . LEU A 1 111 ? -7.272 3.418 2.974 1.00 95.06 111 LEU A O 1
ATOM 939 N N . PHE A 1 112 ? -8.873 4.252 4.302 1.00 94.94 112 PHE A N 1
ATOM 940 C CA . PHE A 1 112 ? -9.697 4.745 3.192 1.00 94.94 112 PHE A CA 1
ATOM 941 C C . PHE A 1 112 ? -8.996 5.839 2.383 1.00 94.94 112 PHE A C 1
ATOM 943 O O . PHE A 1 112 ? -9.062 5.848 1.151 1.00 94.94 112 PHE A O 1
ATOM 950 N N . THR A 1 113 ? -8.308 6.753 3.064 1.00 95.19 113 THR A N 1
ATOM 951 C CA . THR A 1 113 ? -7.527 7.807 2.410 1.00 95.19 113 THR A CA 1
ATOM 952 C C . THR A 1 113 ? -6.378 7.217 1.594 1.00 95.19 113 THR A C 1
ATOM 954 O O . THR A 1 113 ? -6.188 7.589 0.436 1.00 95.19 113 THR A O 1
ATOM 957 N N . ASP A 1 114 ? -5.638 6.270 2.169 1.00 93.31 114 ASP A N 1
ATOM 958 C CA . ASP A 1 114 ? -4.508 5.615 1.510 1.00 93.31 114 ASP A CA 1
ATOM 959 C C . ASP A 1 114 ? -4.973 4.748 0.326 1.00 93.31 114 ASP A C 1
ATOM 961 O O . ASP A 1 114 ? -4.359 4.793 -0.739 1.00 93.31 114 ASP A O 1
ATOM 965 N N . TYR A 1 115 ? -6.119 4.069 0.445 1.00 94.56 115 TYR A N 1
ATOM 966 C CA . TYR A 1 115 ? -6.768 3.365 -0.666 1.00 94.56 115 TYR A CA 1
ATOM 967 C C . TYR A 1 115 ? -7.093 4.312 -1.830 1.00 94.56 115 TYR A C 1
ATOM 969 O O . TYR A 1 115 ? -6.758 4.031 -2.980 1.00 94.56 115 TYR A O 1
ATOM 977 N N . ARG A 1 116 ? -7.705 5.470 -1.549 1.00 92.50 116 ARG A N 1
ATOM 978 C CA . ARG A 1 116 ? -8.040 6.465 -2.585 1.00 92.50 116 ARG A CA 1
ATOM 979 C C . ARG A 1 116 ? -6.793 7.045 -3.253 1.00 92.50 116 ARG A C 1
ATOM 981 O O . ARG A 1 116 ? -6.799 7.250 -4.464 1.00 92.50 116 ARG A O 1
ATOM 988 N N . LYS A 1 117 ? -5.718 7.277 -2.493 1.00 92.25 117 LYS A N 1
ATOM 989 C CA . LYS A 1 117 ? -4.422 7.698 -3.051 1.00 92.25 117 LYS A CA 1
ATOM 990 C C . LYS A 1 117 ? -3.830 6.625 -3.957 1.00 92.25 117 LYS A C 1
ATOM 992 O O . LYS A 1 117 ? -3.446 6.939 -5.078 1.00 92.25 117 LYS A O 1
ATOM 997 N N . ALA A 1 118 ? -3.817 5.369 -3.513 1.00 91.06 118 ALA A N 1
ATOM 998 C CA . ALA A 1 118 ? -3.339 4.249 -4.318 1.00 91.06 118 ALA A CA 1
ATOM 999 C C . ALA A 1 118 ? -4.151 4.089 -5.615 1.00 91.06 118 ALA A C 1
ATOM 1001 O O . ALA A 1 118 ? -3.585 3.787 -6.664 1.00 91.06 118 ALA A O 1
ATOM 1002 N N . LEU A 1 119 ? -5.459 4.361 -5.567 1.00 92.06 119 LEU A N 1
ATOM 1003 C CA . LEU A 1 119 ? -6.332 4.345 -6.740 1.00 92.06 119 LEU A CA 1
ATOM 1004 C C . LEU A 1 119 ? -5.959 5.450 -7.732 1.00 92.06 119 LEU A C 1
ATOM 1006 O O . LEU A 1 119 ? -5.814 5.185 -8.923 1.00 92.06 119 LEU A O 1
ATOM 1010 N N . ALA A 1 120 ? -5.747 6.673 -7.245 1.00 91.19 120 ALA A N 1
ATOM 1011 C CA . ALA A 1 120 ? -5.293 7.785 -8.075 1.00 91.19 120 ALA A CA 1
ATOM 1012 C C . ALA A 1 120 ? -3.901 7.527 -8.682 1.00 91.19 120 ALA A C 1
ATOM 1014 O O . ALA A 1 120 ? -3.680 7.802 -9.861 1.00 91.19 120 ALA A O 1
ATOM 1015 N N . GLU A 1 121 ? -2.976 6.951 -7.909 1.00 88.62 121 GLU A N 1
ATOM 1016 C CA . GLU A 1 121 ? -1.656 6.545 -8.401 1.00 88.62 121 GLU A CA 1
ATOM 1017 C C . GLU A 1 121 ? -1.745 5.464 -9.481 1.00 88.62 121 GLU A C 1
ATOM 1019 O O . GLU A 1 121 ? -0.991 5.519 -10.453 1.00 88.62 121 GLU A O 1
ATOM 1024 N N . LEU A 1 122 ? -2.653 4.492 -9.336 1.00 89.31 122 LEU A N 1
ATOM 1025 C CA . LEU A 1 122 ? -2.874 3.463 -10.350 1.00 89.31 122 LEU A CA 1
ATOM 1026 C C . LEU A 1 122 ? -3.333 4.092 -11.669 1.00 89.31 122 LEU A C 1
ATOM 1028 O O . LEU A 1 122 ? -2.735 3.802 -12.703 1.00 89.31 122 LEU A O 1
ATOM 1032 N N . TYR A 1 123 ? -4.334 4.977 -11.636 1.00 87.94 123 TYR A N 1
ATOM 1033 C CA . TYR A 1 123 ? -4.811 5.672 -12.836 1.00 87.94 123 TYR A CA 1
ATOM 1034 C C . TYR A 1 123 ? -3.714 6.522 -13.487 1.00 87.94 123 TYR A C 1
ATOM 1036 O O . TYR A 1 123 ? -3.541 6.473 -14.705 1.00 87.94 123 TYR A O 1
ATOM 1044 N N . TYR A 1 124 ? -2.920 7.233 -12.679 1.00 87.56 124 TYR A N 1
ATOM 1045 C CA . TYR A 1 124 ? -1.780 8.007 -13.167 1.00 87.56 124 TYR A CA 1
ATOM 1046 C C . TYR A 1 124 ? -0.741 7.120 -13.869 1.00 87.56 124 TYR A C 1
ATOM 1048 O O . TYR A 1 124 ? -0.314 7.428 -14.981 1.00 87.56 124 TYR A O 1
ATOM 1056 N N . LYS A 1 125 ? -0.363 5.986 -13.260 1.00 83.81 125 LYS A N 1
ATOM 1057 C CA . LYS A 1 125 ? 0.605 5.043 -13.845 1.00 83.81 125 LYS A CA 1
ATOM 1058 C C . LYS A 1 125 ? 0.069 4.302 -15.069 1.00 83.81 125 LYS A C 1
ATOM 1060 O O . LYS A 1 125 ? 0.844 3.987 -15.964 1.00 83.81 125 LYS A O 1
ATOM 1065 N N . ALA A 1 126 ? -1.233 4.034 -15.114 1.00 83.88 126 ALA A N 1
ATOM 1066 C CA . ALA A 1 126 ? -1.890 3.408 -16.257 1.00 83.88 126 ALA A CA 1
ATOM 1067 C C . ALA A 1 126 ? -2.045 4.362 -17.457 1.00 83.88 126 ALA A C 1
ATOM 1069 O O . ALA A 1 126 ? -2.431 3.921 -18.537 1.00 83.88 126 ALA A O 1
ATOM 1070 N N . GLY A 1 127 ? -1.754 5.659 -17.293 1.00 82.62 127 GLY A N 1
ATOM 1071 C CA . GLY A 1 127 ? -1.864 6.654 -18.365 1.00 82.62 127 GLY A CA 1
ATOM 1072 C C . GLY A 1 127 ? -3.307 6.976 -18.768 1.00 82.62 127 GLY A C 1
ATOM 1073 O O . GLY A 1 127 ? -3.542 7.639 -19.777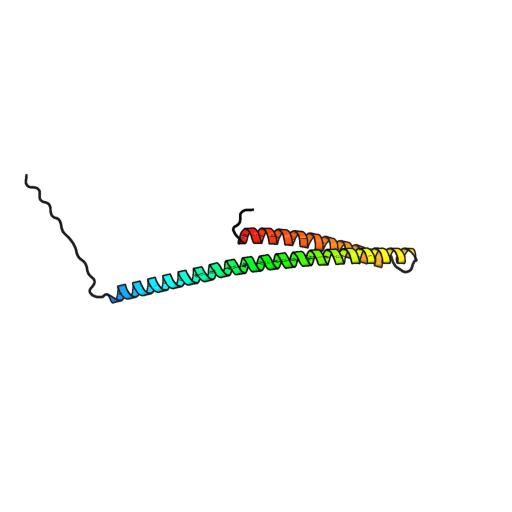 1.00 82.62 127 GLY A O 1
ATOM 1074 N N . THR A 1 128 ? -4.284 6.518 -17.991 1.00 76.19 128 THR A N 1
ATOM 1075 C CA . THR A 1 128 ? -5.705 6.814 -18.182 1.00 76.19 128 THR A CA 1
ATOM 1076 C C . THR A 1 128 ? -6.039 8.155 -17.536 1.00 76.19 128 THR A C 1
ATOM 1078 O O . THR A 1 128 ? -5.691 8.387 -16.378 1.00 76.19 128 THR A O 1
ATOM 1081 N N . LYS A 1 129 ? -6.709 9.049 -18.274 1.00 56.28 129 LYS A N 1
ATOM 1082 C CA . LYS A 1 129 ? -7.235 10.299 -17.705 1.00 56.28 129 LYS A CA 1
ATOM 1083 C C . LYS A 1 129 ? -8.310 9.987 -16.655 1.00 56.28 129 LYS A C 1
ATOM 1085 O O . LYS A 1 129 ? -9.109 9.079 -16.873 1.00 56.28 129 LYS A O 1
ATOM 1090 N N . PHE A 1 130 ? -8.265 10.742 -15.554 1.00 50.72 130 PHE A N 1
ATOM 1091 C CA . PHE A 1 130 ? -9.258 10.762 -14.476 1.00 50.72 130 PHE A CA 1
ATOM 1092 C C . PHE A 1 130 ? -10.674 11.024 -14.989 1.00 50.72 130 PHE A C 1
ATOM 1094 O O . PHE A 1 130 ? -10.807 11.859 -15.915 1.00 50.72 130 PHE A O 1
#

Secondary structure (DSSP, 8-state):
--------------S-THHHHHHHHHHHHHHHHHHHHHHHHHHHHHHHHHHHHHHHHHHHHHHHHHHHHHHHHHHHHHHHHHHHHTTSS-HHHHHHHHHHHHHHHHHHHHHHHHHHHHHHHHHHHHT---

Solvent-accessible surface area (backbone atoms only — not comparable to full-atom values): 7467 Å² total; per-residue (Å²): 139,84,84,87,83,85,88,84,84,88,86,87,79,78,90,69,59,65,62,60,53,50,52,53,52,51,53,49,52,52,52,53,49,53,52,51,52,48,55,51,50,55,51,50,53,51,52,51,47,52,49,40,51,50,52,42,55,50,42,54,53,50,51,55,53,48,53,54,50,50,55,52,47,50,53,50,42,52,54,43,50,55,32,36,77,70,66,76,45,51,74,67,60,47,50,52,46,50,53,50,49,50,54,52,50,55,51,48,55,50,50,54,51,51,38,53,48,44,50,53,50,39,38,60,72,68,71,49,82,132

pLDDT: mean 89.88, std 11.36, range [42.66, 98.0]

Radius of gyration: 35.91 Å; Cα contacts (8 Å, |Δi|>4): 50; chains: 1; bounding box: 62×42×118 Å